Protein AF-A0A9P4YGA1-F1 (afdb_monomer_lite)

InterPro domains:
  IPR001810 F-box domain [PF00646] (11-44)
  IPR001810 F-box domain [PS50181] (8-53)
  IPR036047 F-box-like domain superfamily [SSF81383] (9-45)
  IPR036770 Ankyrin repeat-containing domain superfamily [G3DSA:1.25.40.20] (39-144)
  IPR036770 Ankyrin repeat-containing domain superfamily [SSF48403] (54-113)

Sequence (146 aa):
MPSHKSSLVELLSLPNELLLIIAESLPTTDISNLIKTCNRFALLLQKTIYAGAADFKVKNNLPALAWAADNGRNSMVQAILDGAKEPIKNSTLLLALYMACQHSNAEVAEMILIILPVAPEQSDNKAAKYFFVGMQSSNMTEKARN

Radius of gyration: 20.74 Å; chains: 1; bounding box: 47×30×76 Å

Foldseek 3Di:
DDPPPPPPCDPVVDDLVVVVVVLVVDDLVVLVVQLVPDVVSVVSCVLVCLQPQLCPQDPPRAGPLLVCLLVVVLVSNVSNLVSHPDQRDPVSLLSSLVSNVVVPNVSSNVSSVVSNPDQPPDDPPVVSVVVVVVVVVVVVVVVVVD

Organism: NCBI:txid101480

pLDDT: mean 74.37, std 16.25, range [38.84, 91.12]

Structure (mmCIF, N/CA/C/O backbone):
data_AF-A0A9P4YGA1-F1
#
_entry.id   AF-A0A9P4YGA1-F1
#
loop_
_atom_site.group_PDB
_atom_site.id
_atom_site.type_symbol
_atom_site.label_atom_id
_atom_site.label_alt_id
_atom_site.label_comp_id
_atom_site.label_asym_id
_atom_site.label_entity_id
_atom_site.label_seq_id
_atom_site.pdbx_PDB_ins_code
_atom_site.Cartn_x
_atom_site.Cartn_y
_atom_site.Cartn_z
_atom_site.occupancy
_atom_site.B_iso_or_equiv
_atom_site.auth_seq_id
_atom_site.auth_comp_id
_atom_site.auth_asym_id
_atom_site.auth_atom_id
_atom_site.pdbx_PDB_model_num
ATOM 1 N N . MET A 1 1 ? -26.729 -7.149 42.771 1.00 40.75 1 MET A N 1
ATOM 2 C CA . MET A 1 1 ? -25.355 -6.641 42.555 1.00 40.75 1 MET A CA 1
ATOM 3 C C . MET A 1 1 ? -25.381 -5.785 41.301 1.00 40.75 1 MET A C 1
ATOM 5 O O . MET A 1 1 ? -25.944 -6.255 40.318 1.00 40.75 1 MET A O 1
ATOM 9 N N . PRO A 1 2 ? -24.895 -4.536 41.323 1.00 41.75 2 PRO A N 1
ATOM 10 C CA . PRO A 1 2 ? -24.994 -3.661 40.167 1.00 41.75 2 PRO A CA 1
ATOM 11 C C . PRO A 1 2 ? -23.951 -4.114 39.142 1.00 41.75 2 PRO A C 1
ATOM 13 O O . PRO A 1 2 ? -22.758 -3.882 39.308 1.00 41.75 2 PRO A O 1
ATOM 16 N N . SER A 1 3 ? -24.384 -4.811 38.094 1.00 49.59 3 SER A N 1
ATOM 17 C CA . SER A 1 3 ? -23.555 -5.024 36.912 1.00 49.59 3 SER A CA 1
ATOM 18 C C . SER A 1 3 ? -23.424 -3.670 36.223 1.00 49.59 3 SER A C 1
ATOM 20 O O . SER A 1 3 ? -24.389 -3.185 35.627 1.00 49.59 3 SER A O 1
ATOM 22 N N . HIS A 1 4 ? -22.268 -3.025 36.378 1.00 49.94 4 HIS A N 1
ATOM 23 C CA . HIS A 1 4 ? -21.932 -1.798 35.669 1.00 49.94 4 HIS A CA 1
ATOM 24 C C . HIS A 1 4 ? -22.213 -1.998 34.175 1.00 49.94 4 HIS A C 1
ATOM 26 O O . HIS A 1 4 ? -21.504 -2.728 33.487 1.00 49.94 4 HIS A O 1
ATOM 32 N N . LYS A 1 5 ? -23.275 -1.356 33.677 1.00 53.50 5 LYS A N 1
ATOM 33 C CA . LYS A 1 5 ? -23.433 -1.058 32.256 1.00 53.50 5 LYS A CA 1
ATOM 34 C C . LYS A 1 5 ? -22.259 -0.157 31.895 1.00 53.50 5 LYS A C 1
ATOM 36 O O . LYS A 1 5 ? -22.333 1.053 32.087 1.00 53.50 5 LYS A O 1
ATOM 41 N N . SER A 1 6 ? -21.169 -0.739 31.415 1.00 50.97 6 SER A N 1
ATOM 42 C CA . SER A 1 6 ? -20.135 0.010 30.714 1.00 50.97 6 SER A CA 1
ATOM 43 C C . SER A 1 6 ? -20.738 0.461 29.388 1.00 50.97 6 SER A C 1
ATOM 45 O O . SER A 1 6 ? -20.550 -0.171 28.360 1.00 50.97 6 SER A O 1
ATOM 47 N N . SER A 1 7 ? -21.524 1.539 29.413 1.00 51.19 7 SER A N 1
ATOM 48 C CA . SER A 1 7 ? -22.015 2.233 28.220 1.00 51.19 7 SER A CA 1
ATOM 49 C C . SER A 1 7 ? -20.897 3.063 27.581 1.00 51.19 7 SER A C 1
ATOM 51 O O . SER A 1 7 ? -21.085 4.229 27.241 1.00 51.19 7 SER A O 1
ATOM 53 N N . LEU A 1 8 ? -19.706 2.477 27.474 1.00 48.03 8 LEU A N 1
ATOM 54 C CA . LEU A 1 8 ? -18.674 2.970 26.587 1.00 48.03 8 LEU A CA 1
ATOM 55 C C . LEU A 1 8 ? -19.023 2.379 25.231 1.00 48.03 8 LEU A C 1
ATOM 57 O O . LEU A 1 8 ? -19.130 1.162 25.105 1.00 48.03 8 LEU A O 1
ATOM 61 N N . VAL A 1 9 ? -19.271 3.233 24.243 1.00 58.09 9 VAL A N 1
ATOM 62 C CA . VAL A 1 9 ? -19.406 2.790 22.857 1.00 58.09 9 VAL A CA 1
ATOM 63 C C . VAL A 1 9 ? -18.135 2.016 22.530 1.00 58.09 9 VAL A C 1
ATOM 65 O O . VAL A 1 9 ? -17.060 2.603 22.410 1.00 58.09 9 VAL A O 1
ATOM 68 N N . GLU A 1 10 ? -18.228 0.689 22.466 1.00 80.31 10 GLU A N 1
ATOM 69 C CA . GLU A 1 10 ? -17.099 -0.122 22.041 1.00 80.31 10 GLU A CA 1
ATOM 70 C C . GLU A 1 10 ? -16.757 0.323 20.625 1.00 80.31 10 GLU A C 1
ATOM 72 O O . GLU A 1 10 ? -17.637 0.392 19.768 1.00 80.31 10 GLU A O 1
ATOM 77 N N . LEU A 1 11 ? -15.492 0.645 20.357 1.00 80.25 11 LEU A N 1
ATOM 78 C CA . LEU A 1 11 ? -15.067 1.142 19.046 1.00 80.25 11 LEU A CA 1
ATOM 79 C C . LEU A 1 11 ? -15.469 0.170 17.918 1.00 80.25 11 LEU A C 1
ATOM 81 O O . LEU A 1 11 ? -15.795 0.581 16.811 1.00 80.25 11 LEU A O 1
ATOM 85 N N . LEU A 1 12 ? -15.531 -1.129 18.228 1.00 80.88 12 LEU A N 1
ATOM 86 C CA . LEU A 1 12 ? -15.984 -2.186 17.323 1.00 80.88 12 LEU A CA 1
ATOM 87 C C . LEU A 1 12 ? -17.502 -2.193 17.075 1.00 80.88 12 LEU A C 1
ATOM 89 O O . LEU A 1 12 ? -17.951 -2.804 16.114 1.00 80.88 12 LEU A O 1
ATOM 93 N N . SER A 1 13 ? -18.311 -1.524 17.889 1.00 87.75 13 SER A N 1
ATOM 94 C CA . SER A 1 13 ? -19.751 -1.387 17.636 1.00 87.75 13 SER A CA 1
ATOM 95 C C . SER A 1 13 ? -20.071 -0.331 16.572 1.00 87.75 13 SER A C 1
ATOM 97 O O . SER A 1 13 ? -21.187 -0.299 16.055 1.00 87.75 13 SER A O 1
ATOM 99 N N . LEU A 1 14 ? -19.096 0.514 16.213 1.00 88.88 14 LEU A N 1
ATOM 100 C CA . LEU A 1 14 ? -19.288 1.561 15.219 1.00 88.88 14 LEU A CA 1
ATOM 101 C C . LEU A 1 14 ? -19.419 0.992 13.792 1.00 88.88 14 LEU A C 1
ATOM 103 O O . LEU A 1 14 ? -18.717 0.033 13.430 1.00 88.88 14 LEU A O 1
ATOM 107 N N . PRO A 1 15 ? -20.266 1.616 12.951 1.00 91.12 15 PRO A N 1
ATOM 108 C CA . PRO A 1 15 ? -20.285 1.402 11.509 1.00 91.12 15 PRO A CA 1
ATOM 109 C C . PRO A 1 15 ? -18.922 1.666 10.860 1.00 91.12 15 PRO A C 1
ATOM 111 O O . PRO A 1 15 ? -18.107 2.447 11.361 1.00 91.12 15 PRO A O 1
ATOM 114 N N . ASN A 1 16 ? -18.681 1.027 9.715 1.00 89.69 16 ASN A N 1
ATOM 115 C CA . ASN A 1 16 ? -17.413 1.158 8.998 1.00 89.69 16 ASN A CA 1
ATOM 116 C C . ASN A 1 16 ? -17.155 2.599 8.537 1.00 89.69 16 ASN A C 1
ATOM 118 O O . ASN A 1 16 ? -16.001 3.015 8.531 1.00 89.69 16 ASN A O 1
ATOM 122 N N . GLU A 1 17 ? -18.195 3.371 8.204 1.00 89.75 17 GLU A N 1
ATOM 123 C CA . GLU A 1 17 ? -18.035 4.765 7.778 1.00 89.75 17 GLU A CA 1
ATOM 124 C C . GLU A 1 17 ? -17.445 5.625 8.901 1.00 89.75 17 GLU A C 1
ATOM 126 O O . GLU A 1 17 ? -16.495 6.372 8.678 1.00 89.75 17 GLU A O 1
ATOM 131 N N . LEU A 1 18 ? -17.950 5.472 10.131 1.00 90.31 18 LEU A N 1
ATOM 132 C CA . LEU A 1 18 ? -17.454 6.233 11.281 1.00 90.31 18 LEU A CA 1
ATOM 133 C C . LEU A 1 18 ? -16.014 5.851 11.629 1.00 90.31 18 LEU A C 1
ATOM 135 O O . LEU A 1 18 ? -15.204 6.716 11.950 1.00 90.31 18 LEU A O 1
ATOM 139 N N . LEU A 1 19 ? -15.672 4.567 11.512 1.00 89.25 19 LEU A N 1
ATOM 140 C CA . LEU A 1 19 ? -14.304 4.090 11.713 1.00 89.25 19 LEU A CA 1
ATOM 141 C C . LEU A 1 19 ? -13.326 4.655 10.677 1.00 89.25 19 LEU A C 1
ATOM 143 O O . LEU A 1 19 ? -12.198 4.994 11.031 1.00 89.25 19 LEU A O 1
ATOM 147 N N . LEU A 1 20 ? -13.752 4.776 9.418 1.00 87.75 20 LEU A N 1
ATOM 148 C CA . LEU A 1 20 ? -12.945 5.379 8.358 1.00 87.75 20 LEU A CA 1
ATOM 149 C C . LEU A 1 20 ? -12.735 6.880 8.594 1.00 87.75 20 LEU A C 1
ATOM 151 O O . LEU A 1 20 ? -11.606 7.341 8.475 1.00 87.75 20 LEU A O 1
ATOM 155 N N . ILE A 1 21 ? -13.772 7.615 9.008 1.00 87.88 21 ILE A N 1
ATOM 156 C CA . ILE A 1 21 ? -13.665 9.046 9.351 1.00 87.88 21 ILE A CA 1
ATOM 157 C C . ILE A 1 21 ? -12.694 9.258 10.518 1.00 87.88 21 ILE A C 1
ATOM 159 O O . ILE A 1 21 ? -11.835 10.137 10.467 1.00 87.88 21 ILE A O 1
ATOM 163 N N . ILE A 1 22 ? -12.785 8.422 11.559 1.00 88.25 22 ILE A N 1
ATOM 164 C CA . ILE A 1 22 ? -11.837 8.461 12.679 1.00 88.25 22 ILE A CA 1
ATOM 165 C C . ILE A 1 22 ? -10.416 8.213 12.163 1.00 88.25 22 ILE A C 1
ATOM 167 O O . ILE A 1 22 ? -9.501 8.955 12.512 1.00 88.25 22 ILE A O 1
ATOM 171 N N . ALA A 1 23 ? -10.224 7.219 11.296 1.00 86.56 23 ALA A N 1
ATOM 172 C CA . ALA A 1 23 ? -8.913 6.924 10.734 1.00 86.56 23 ALA A CA 1
ATOM 173 C C . ALA A 1 23 ? -8.352 8.063 9.868 1.00 86.56 23 ALA A C 1
ATOM 175 O O . ALA A 1 23 ? -7.153 8.301 9.923 1.00 86.56 23 ALA A O 1
ATOM 176 N N . GLU A 1 24 ? -9.182 8.798 9.122 1.00 84.44 24 GLU A N 1
ATOM 177 C CA . GLU A 1 24 ? -8.739 9.975 8.356 1.00 84.44 24 GLU A CA 1
ATOM 178 C C . GLU A 1 24 ? -8.244 11.123 9.247 1.00 84.44 24 GLU A C 1
ATOM 180 O O . GLU A 1 24 ? -7.406 11.914 8.819 1.00 84.44 24 GLU A O 1
ATOM 185 N N . SER A 1 25 ? -8.720 11.197 10.493 1.00 86.81 25 SER A N 1
ATOM 186 C CA . SER A 1 25 ? -8.284 12.204 11.470 1.00 86.81 25 SER A CA 1
ATOM 187 C C . SER A 1 25 ? -7.017 11.827 12.251 1.00 86.81 25 SER A C 1
ATOM 189 O O . SER A 1 25 ? -6.484 12.652 12.994 1.00 86.81 25 SER A O 1
ATOM 191 N N . LEU A 1 26 ? -6.527 10.593 12.102 1.00 85.75 26 LEU A N 1
ATOM 192 C CA . LEU A 1 26 ? -5.387 10.066 12.850 1.00 85.75 26 LEU A CA 1
ATOM 193 C C . LEU A 1 26 ? -4.087 10.113 12.033 1.00 85.75 26 LEU A C 1
ATOM 195 O O . LEU A 1 26 ? -4.102 9.932 10.814 1.00 85.75 26 LEU A O 1
ATOM 199 N N . PRO A 1 27 ? -2.922 10.283 12.685 1.00 83.56 27 PRO A N 1
ATOM 200 C CA . PRO A 1 27 ? -1.640 10.146 12.009 1.00 83.56 27 PRO A CA 1
ATOM 201 C C . PRO A 1 27 ? -1.407 8.689 11.583 1.00 83.56 27 PRO A C 1
ATOM 203 O O . PRO A 1 27 ? -1.835 7.741 12.246 1.00 83.56 27 PRO A O 1
ATOM 206 N N . THR A 1 28 ? -0.654 8.484 10.500 1.00 77.75 28 THR A N 1
ATOM 207 C CA . THR A 1 28 ? -0.398 7.149 9.922 1.00 77.75 28 THR A CA 1
ATOM 208 C C . THR A 1 28 ? 0.228 6.157 10.909 1.00 77.75 28 THR A C 1
ATOM 210 O O . THR A 1 28 ? -0.032 4.954 10.822 1.00 77.75 28 THR A O 1
ATOM 213 N N . THR A 1 29 ? 1.005 6.642 11.883 1.00 81.81 29 THR A N 1
ATOM 214 C CA . THR A 1 29 ? 1.559 5.835 12.983 1.00 81.81 29 THR A CA 1
ATOM 215 C C . THR A 1 29 ? 0.462 5.206 13.841 1.00 81.81 29 THR A C 1
ATOM 217 O O . THR A 1 29 ? 0.530 4.015 14.150 1.00 81.81 29 THR A O 1
ATOM 220 N N . ASP A 1 30 ? -0.575 5.969 14.182 1.00 87.75 30 ASP A N 1
ATOM 221 C CA . ASP A 1 30 ? -1.668 5.499 15.034 1.00 87.75 30 ASP A CA 1
ATOM 222 C C . ASP A 1 30 ? -2.591 4.555 14.272 1.00 87.75 30 ASP A C 1
ATOM 224 O O . ASP A 1 30 ? -2.990 3.525 14.811 1.00 87.75 30 ASP A O 1
ATOM 228 N N . ILE A 1 31 ? -2.836 4.823 12.985 1.00 85.75 31 ILE A N 1
ATOM 229 C CA . ILE A 1 31 ? -3.558 3.891 12.106 1.00 85.75 31 ILE A CA 1
ATOM 230 C C . ILE A 1 31 ? -2.802 2.555 12.017 1.00 85.75 31 ILE A C 1
ATOM 232 O O . ILE A 1 31 ? -3.405 1.488 12.134 1.00 85.75 31 ILE A O 1
ATOM 236 N N . SER A 1 32 ? -1.471 2.588 11.883 1.00 85.06 32 SER A N 1
ATOM 237 C CA . SER A 1 32 ? -0.631 1.381 11.876 1.00 85.06 32 SER A CA 1
ATOM 238 C C . SER A 1 32 ? -0.730 0.599 13.189 1.00 85.06 32 SER A C 1
ATOM 240 O O . SER A 1 32 ? -0.772 -0.633 13.181 1.00 85.06 32 SER A O 1
ATOM 242 N N . ASN A 1 33 ? -0.804 1.297 14.324 1.00 88.25 33 ASN A N 1
ATOM 243 C CA . ASN A 1 33 ? -1.012 0.666 15.624 1.00 88.25 33 ASN A CA 1
ATOM 244 C C . ASN A 1 33 ? -2.423 0.074 15.743 1.00 88.25 33 ASN A C 1
ATOM 246 O O . ASN A 1 33 ? -2.548 -1.076 16.155 1.00 88.25 33 ASN A O 1
ATOM 250 N N . LEU A 1 34 ? -3.465 0.787 15.303 1.00 87.81 34 LEU A N 1
ATOM 251 C CA . LEU A 1 34 ? -4.845 0.290 15.282 1.00 87.81 34 LEU A CA 1
ATOM 252 C C . LEU A 1 34 ? -4.991 -0.976 14.435 1.00 87.81 34 LEU A C 1
ATOM 254 O O . LEU A 1 34 ? -5.607 -1.939 14.888 1.00 87.81 34 LEU A O 1
ATOM 258 N N . ILE A 1 35 ? -4.367 -1.027 13.257 1.00 88.31 35 ILE A N 1
ATOM 259 C CA . ILE A 1 35 ? -4.358 -2.215 12.386 1.00 88.31 35 ILE A CA 1
ATOM 260 C C . ILE A 1 35 ? -3.806 -3.448 13.109 1.00 88.31 35 ILE A C 1
ATOM 262 O O . ILE A 1 35 ? -4.308 -4.551 12.911 1.00 88.31 35 ILE A O 1
ATOM 266 N N . LYS A 1 36 ? -2.804 -3.277 13.977 1.00 86.38 36 LYS A N 1
ATOM 267 C CA . LYS A 1 36 ? -2.207 -4.388 14.736 1.00 86.38 36 LYS A CA 1
ATOM 268 C C . LYS A 1 36 ? -3.108 -4.907 15.859 1.00 86.38 36 LYS A C 1
ATOM 270 O O . LYS A 1 36 ? -2.863 -6.004 16.348 1.00 86.38 36 LYS A O 1
ATOM 275 N N . THR A 1 37 ? -4.120 -4.146 16.284 1.00 89.31 37 THR A N 1
ATOM 276 C CA . THR A 1 37 ? -4.977 -4.534 17.419 1.00 89.31 37 THR A CA 1
ATOM 277 C C . THR A 1 37 ? -6.041 -5.558 17.041 1.00 89.31 37 THR A C 1
ATOM 279 O O . THR A 1 37 ? -6.340 -6.439 17.843 1.00 89.31 37 THR A O 1
ATOM 282 N N . CYS A 1 38 ? -6.632 -5.466 15.843 1.00 85.50 38 CYS A N 1
ATOM 283 C CA . CYS A 1 38 ? -7.685 -6.390 15.432 1.00 85.50 38 CYS A CA 1
ATOM 284 C C . CYS A 1 38 ? -7.746 -6.591 13.912 1.00 85.50 38 CYS A C 1
ATOM 286 O O . CYS A 1 38 ? -7.465 -5.688 13.122 1.00 85.50 38 CYS A O 1
ATOM 288 N N . ASN A 1 39 ? -8.195 -7.781 13.500 1.00 85.69 39 ASN A N 1
ATOM 289 C CA . ASN A 1 39 ? -8.268 -8.150 12.085 1.00 85.69 39 ASN A CA 1
ATOM 290 C C . ASN A 1 39 ? -9.272 -7.285 11.295 1.00 85.69 39 ASN A C 1
ATOM 292 O O . ASN A 1 39 ? -9.055 -6.974 10.128 1.00 85.69 39 ASN A O 1
ATOM 296 N N . ARG A 1 40 ? -10.361 -6.833 11.933 1.00 87.44 40 ARG A N 1
ATOM 297 C CA . ARG A 1 40 ? -11.339 -5.951 11.276 1.00 87.44 40 ARG A CA 1
ATOM 298 C C . ARG A 1 40 ? -10.721 -4.599 10.913 1.00 87.44 40 ARG A C 1
ATOM 300 O O . ARG A 1 40 ? -10.934 -4.120 9.803 1.00 87.44 40 ARG A O 1
ATOM 307 N N . PHE A 1 41 ? -9.943 -4.003 11.817 1.00 88.38 41 PHE A N 1
ATOM 308 C CA . PHE A 1 41 ? -9.217 -2.767 11.529 1.00 88.38 41 PHE A CA 1
ATOM 309 C C . PHE A 1 41 ? -8.118 -2.992 10.503 1.00 88.38 41 PHE A C 1
ATOM 311 O O . PHE A 1 41 ? -7.952 -2.140 9.637 1.00 88.38 41 PHE A O 1
ATOM 318 N N . ALA A 1 42 ? -7.432 -4.138 10.535 1.00 85.75 42 ALA A N 1
ATOM 319 C CA . ALA A 1 42 ? -6.481 -4.490 9.490 1.00 85.75 42 ALA A CA 1
ATOM 320 C C . ALA A 1 42 ? -7.135 -4.452 8.105 1.00 85.75 42 ALA A C 1
ATOM 322 O O . ALA A 1 42 ? -6.676 -3.720 7.241 1.00 85.75 42 ALA A O 1
ATOM 323 N N . LEU A 1 43 ? -8.266 -5.130 7.915 1.00 85.38 43 LEU A N 1
ATOM 324 C CA . LEU A 1 43 ? -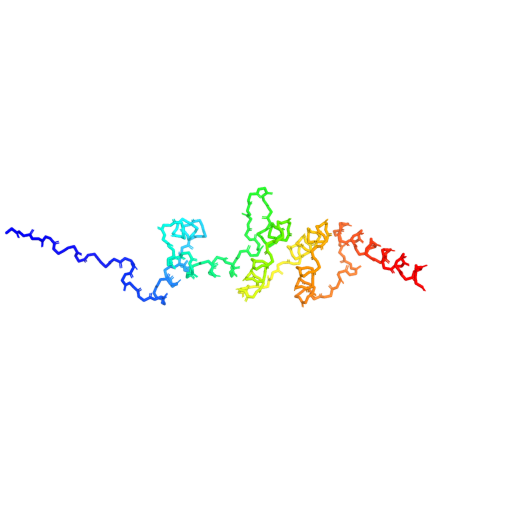8.946 -5.163 6.617 1.00 85.38 43 LEU A CA 1
ATOM 325 C C . LEU A 1 43 ? -9.518 -3.800 6.193 1.00 85.38 43 LEU A C 1
ATOM 327 O O . LEU A 1 43 ? -9.461 -3.448 5.014 1.00 85.38 43 LEU A O 1
ATOM 331 N N . LEU A 1 44 ? -10.072 -3.030 7.136 1.00 87.19 44 LEU A N 1
ATOM 332 C CA . LEU A 1 44 ? -10.736 -1.758 6.838 1.00 87.19 44 LEU A CA 1
ATOM 333 C C . LEU A 1 44 ? -9.740 -0.612 6.597 1.00 87.19 44 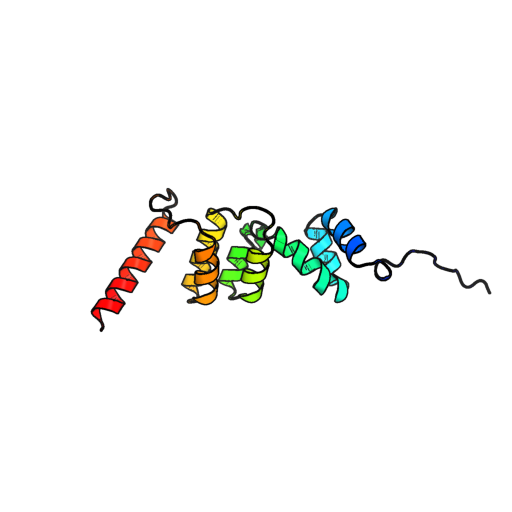LEU A C 1
ATOM 335 O O . LEU A 1 44 ? -9.887 0.147 5.642 1.00 87.19 44 LEU A O 1
ATOM 339 N N . LEU A 1 45 ? -8.724 -0.490 7.455 1.00 86.31 45 LEU A N 1
ATOM 340 C CA . LEU A 1 45 ? -7.802 0.651 7.487 1.00 86.31 45 LEU A CA 1
ATOM 341 C C . LEU A 1 45 ? -6.540 0.424 6.646 1.00 86.31 45 LEU A C 1
ATOM 343 O O . LEU A 1 45 ? -5.815 1.364 6.336 1.00 86.31 45 LEU A O 1
ATOM 347 N N . GLN A 1 46 ? -6.256 -0.805 6.217 1.00 82.00 46 GLN A N 1
ATOM 348 C CA . GLN A 1 46 ? -5.121 -1.057 5.327 1.00 82.00 46 GLN A CA 1
ATOM 349 C C . GLN A 1 46 ? -5.258 -0.300 3.999 1.00 82.00 46 GLN A C 1
ATOM 351 O O . GLN A 1 46 ? -4.276 0.247 3.501 1.00 82.00 46 GLN A O 1
ATOM 356 N N . LYS A 1 47 ? -6.487 -0.165 3.484 1.00 76.44 47 LYS A N 1
ATOM 357 C CA . LYS A 1 47 ? -6.776 0.662 2.305 1.00 76.44 47 LYS A CA 1
ATOM 358 C C . LYS A 1 47 ? -6.503 2.148 2.548 1.00 76.44 47 LYS A C 1
ATOM 360 O O . LYS A 1 47 ? -5.953 2.805 1.672 1.00 76.44 47 LYS A O 1
ATOM 365 N N . THR A 1 48 ? -6.849 2.674 3.727 1.00 77.81 48 THR A N 1
ATOM 366 C CA . THR A 1 48 ? -6.628 4.096 4.042 1.00 77.81 48 THR A CA 1
ATOM 367 C C . THR A 1 48 ? -5.147 4.419 4.179 1.00 77.81 48 THR A C 1
ATOM 369 O O . THR A 1 48 ? -4.718 5.474 3.719 1.00 77.81 48 THR A O 1
ATOM 372 N N . ILE A 1 49 ? -4.344 3.496 4.722 1.00 78.44 49 ILE A N 1
ATOM 373 C CA . ILE A 1 49 ? -2.886 3.645 4.723 1.00 78.44 49 ILE A CA 1
ATOM 374 C C . ILE A 1 49 ? -2.358 3.654 3.292 1.00 78.44 49 ILE A C 1
ATOM 376 O O . ILE A 1 49 ? -1.633 4.575 2.932 1.00 78.44 49 ILE A O 1
ATOM 380 N N . TYR A 1 50 ? -2.721 2.668 2.465 1.00 76.81 50 TYR A N 1
ATOM 381 C CA . TYR A 1 50 ? -2.196 2.570 1.100 1.00 76.81 50 TYR A CA 1
ATOM 382 C C . TYR A 1 50 ? -2.528 3.781 0.235 1.00 76.81 50 TYR A C 1
ATOM 384 O O . TYR A 1 50 ? -1.662 4.236 -0.510 1.00 76.81 50 TYR A O 1
ATOM 392 N N . ALA A 1 51 ? -3.699 4.377 0.446 1.00 69.56 51 ALA A N 1
ATOM 393 C CA . ALA A 1 51 ? -4.148 5.561 -0.268 1.00 69.56 51 ALA A CA 1
ATOM 394 C C . ALA A 1 51 ? -3.255 6.808 -0.109 1.00 69.56 51 ALA A C 1
ATOM 396 O O . ALA A 1 51 ? -3.229 7.669 -0.987 1.00 69.56 51 ALA A O 1
ATOM 397 N N . GLY A 1 52 ? -2.513 6.905 0.998 1.00 70.56 52 GLY A N 1
ATOM 398 C CA . GLY A 1 52 ? -1.533 7.969 1.250 1.00 70.56 52 GLY A CA 1
ATOM 399 C C . GLY A 1 52 ? -0.093 7.466 1.374 1.00 70.56 52 GLY A C 1
ATOM 400 O O . GLY A 1 52 ? 0.805 8.246 1.689 1.00 70.56 52 GLY A O 1
ATOM 401 N N . ALA A 1 53 ? 0.152 6.166 1.177 1.00 72.75 53 ALA A N 1
ATOM 402 C CA . ALA A 1 53 ? 1.436 5.558 1.515 1.00 72.75 53 ALA A CA 1
ATOM 403 C C . ALA A 1 53 ? 2.481 5.631 0.405 1.00 72.75 53 ALA A C 1
ATOM 405 O O . ALA A 1 53 ? 3.637 5.337 0.694 1.00 72.75 53 ALA A O 1
ATOM 406 N N . ALA A 1 54 ? 2.134 6.001 -0.833 1.00 75.81 54 ALA A N 1
ATOM 407 C CA . ALA A 1 54 ? 3.079 5.924 -1.951 1.00 75.81 54 ALA A CA 1
ATOM 408 C C . ALA A 1 54 ? 4.423 6.606 -1.630 1.00 75.81 54 ALA A C 1
ATOM 410 O O . ALA A 1 54 ? 5.478 5.976 -1.733 1.00 75.81 54 ALA A O 1
ATOM 411 N N . ASP A 1 55 ? 4.356 7.838 -1.119 1.00 75.12 55 ASP A N 1
ATOM 412 C CA . ASP A 1 55 ? 5.505 8.634 -0.671 1.00 75.12 55 ASP A CA 1
ATOM 413 C C . ASP A 1 55 ? 5.853 8.450 0.817 1.00 75.12 55 ASP A C 1
ATOM 415 O O . ASP A 1 55 ? 6.853 8.998 1.293 1.00 75.12 55 ASP A O 1
ATOM 419 N N . PHE A 1 56 ? 5.041 7.703 1.573 1.00 81.94 56 PHE A N 1
ATOM 420 C CA . PHE A 1 56 ? 5.292 7.460 2.989 1.00 81.94 56 PHE A CA 1
ATOM 421 C C . PHE A 1 56 ? 6.603 6.705 3.148 1.00 81.94 56 PHE A C 1
ATOM 423 O O . PHE A 1 56 ? 6.825 5.657 2.540 1.00 81.94 56 PHE A O 1
ATOM 430 N N . LYS A 1 57 ? 7.484 7.240 3.985 1.00 81.25 57 LYS A N 1
ATOM 431 C CA . LYS A 1 57 ? 8.813 6.678 4.151 1.00 81.25 57 LYS A CA 1
ATOM 432 C C . LYS A 1 57 ? 8.786 5.564 5.180 1.00 81.25 57 LYS A C 1
ATOM 434 O O . LYS A 1 57 ? 8.474 5.785 6.348 1.00 81.25 57 LYS A O 1
ATOM 439 N N . VAL A 1 58 ? 9.142 4.367 4.736 1.00 78.88 58 VAL A N 1
ATOM 440 C CA . VAL A 1 58 ? 9.337 3.208 5.602 1.00 78.88 58 VAL A CA 1
ATOM 441 C C . VAL A 1 58 ? 10.778 3.179 6.130 1.00 78.88 58 VAL A C 1
ATOM 443 O O . VAL A 1 58 ? 11.522 4.163 6.031 1.00 78.88 58 VAL A O 1
ATOM 446 N N . LYS A 1 59 ? 11.191 2.053 6.727 1.00 75.56 59 LYS A N 1
ATOM 447 C CA . LYS A 1 59 ? 12.572 1.859 7.194 1.00 75.56 59 LYS A CA 1
ATOM 448 C C . LYS A 1 59 ? 13.571 2.220 6.086 1.00 75.56 59 LYS A C 1
ATOM 450 O O . LYS A 1 59 ? 13.337 1.944 4.914 1.00 75.56 59 LYS A O 1
ATOM 455 N N . ASN A 1 60 ? 14.680 2.842 6.483 1.00 78.06 60 ASN A N 1
ATOM 456 C CA . ASN A 1 60 ? 15.736 3.344 5.596 1.00 78.06 60 ASN A CA 1
ATOM 457 C C . ASN A 1 60 ? 15.321 4.523 4.699 1.00 78.06 60 ASN A C 1
ATOM 459 O O . ASN A 1 60 ? 15.976 4.782 3.695 1.00 78.06 60 ASN A O 1
ATOM 463 N N . ASN A 1 61 ? 14.270 5.268 5.073 1.00 80.56 61 ASN A N 1
ATOM 464 C CA . ASN A 1 61 ? 13.830 6.477 4.363 1.00 80.56 61 ASN A CA 1
ATOM 465 C C . ASN A 1 61 ? 13.348 6.195 2.922 1.00 80.56 61 ASN A C 1
ATOM 467 O O . ASN A 1 61 ? 13.288 7.114 2.103 1.00 80.56 61 ASN A O 1
ATOM 471 N N . LEU A 1 62 ? 13.012 4.935 2.622 1.00 84.19 62 LEU A N 1
ATOM 472 C CA . LEU A 1 62 ? 12.541 4.487 1.315 1.00 84.19 62 LEU A CA 1
ATOM 473 C C . LEU A 1 62 ? 11.025 4.732 1.198 1.00 84.19 62 LEU A C 1
ATOM 475 O O . LEU A 1 62 ? 10.307 4.413 2.147 1.00 84.19 62 LEU A O 1
ATOM 479 N N . PRO A 1 63 ? 10.509 5.278 0.083 1.00 88.88 63 PRO A N 1
ATOM 480 C CA . PRO A 1 63 ? 9.068 5.355 -0.151 1.00 88.88 63 PRO A CA 1
ATOM 481 C C . PRO A 1 63 ? 8.416 3.968 -0.104 1.00 88.88 63 PRO A C 1
ATOM 483 O O . PRO A 1 63 ? 9.002 2.994 -0.585 1.00 88.88 63 PRO A O 1
ATOM 486 N N . ALA A 1 64 ? 7.205 3.859 0.445 1.00 88.81 64 ALA A N 1
ATOM 487 C CA . ALA A 1 64 ? 6.551 2.567 0.636 1.00 88.81 64 ALA A CA 1
ATOM 488 C C . ALA A 1 64 ? 6.297 1.849 -0.694 1.00 88.81 64 ALA A C 1
ATOM 490 O O . ALA A 1 64 ? 6.434 0.629 -0.746 1.00 88.81 64 ALA A O 1
ATOM 491 N N . LEU A 1 65 ? 6.002 2.592 -1.770 1.00 90.38 65 LEU A N 1
ATOM 492 C CA . LEU A 1 65 ? 5.863 2.023 -3.113 1.00 90.38 65 LEU A CA 1
ATOM 493 C C . LEU A 1 65 ? 7.172 1.379 -3.597 1.00 90.38 65 LEU A C 1
ATOM 495 O O . LEU A 1 65 ? 7.163 0.263 -4.110 1.00 90.38 65 LEU A O 1
ATOM 499 N N . ALA A 1 66 ? 8.308 2.048 -3.383 1.00 88.81 66 ALA A N 1
ATOM 500 C CA . ALA A 1 66 ? 9.613 1.518 -3.767 1.00 88.81 66 ALA A CA 1
ATOM 501 C C . ALA A 1 66 ? 10.005 0.295 -2.933 1.00 88.81 66 ALA A C 1
ATOM 503 O O . ALA A 1 66 ? 10.496 -0.686 -3.479 1.00 88.81 66 ALA A O 1
ATOM 504 N N . TRP A 1 67 ? 9.721 0.315 -1.629 1.00 90.19 67 TRP A N 1
ATOM 505 C CA . TRP A 1 67 ? 9.915 -0.850 -0.767 1.00 90.19 67 TRP A CA 1
ATOM 506 C C . TRP A 1 67 ? 9.029 -2.036 -1.180 1.00 90.19 67 TRP A C 1
ATOM 508 O O . TRP A 1 67 ? 9.470 -3.183 -1.147 1.00 90.19 67 TRP A O 1
ATOM 518 N N . ALA A 1 68 ? 7.785 -1.771 -1.592 1.00 90.44 68 ALA A N 1
ATOM 519 C CA . ALA A 1 68 ? 6.863 -2.789 -2.087 1.00 90.44 68 ALA A CA 1
ATOM 520 C C . ALA A 1 68 ? 7.404 -3.480 -3.342 1.00 90.44 68 ALA A C 1
ATOM 522 O O . ALA A 1 68 ? 7.406 -4.709 -3.413 1.00 90.44 68 ALA A O 1
ATOM 523 N N . ALA A 1 69 ? 7.883 -2.681 -4.297 1.00 89.25 69 ALA A N 1
ATOM 524 C CA . ALA A 1 69 ? 8.480 -3.161 -5.533 1.00 89.25 69 ALA A CA 1
ATOM 525 C C . ALA A 1 69 ? 9.749 -3.988 -5.271 1.00 89.25 69 ALA A C 1
ATOM 527 O O . ALA A 1 69 ? 9.883 -5.085 -5.807 1.00 89.25 69 ALA A O 1
ATOM 528 N N . ASP A 1 70 ? 10.619 -3.502 -4.384 1.00 88.38 70 ASP A N 1
ATOM 529 C CA . ASP A 1 70 ? 11.853 -4.173 -3.951 1.00 88.38 70 ASP A CA 1
ATOM 530 C C . ASP A 1 70 ? 11.594 -5.552 -3.325 1.00 88.38 70 ASP A C 1
ATOM 532 O O . ASP A 1 70 ? 12.336 -6.499 -3.540 1.00 88.38 70 ASP A O 1
ATOM 536 N N . ASN A 1 71 ? 10.488 -5.695 -2.589 1.00 88.25 71 ASN A N 1
ATOM 537 C CA . ASN A 1 71 ? 10.138 -6.938 -1.896 1.00 88.25 71 ASN A CA 1
ATOM 538 C C . ASN A 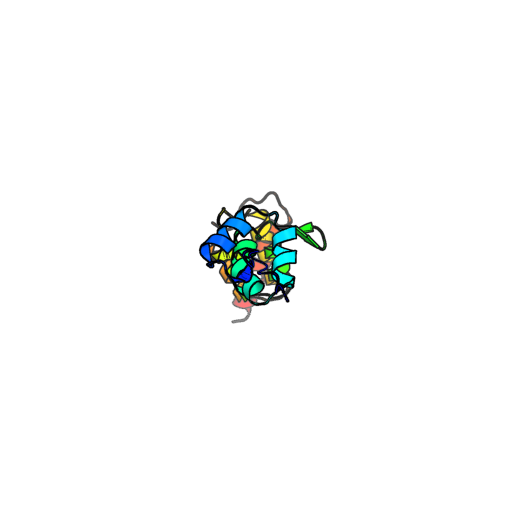1 71 ? 9.180 -7.840 -2.697 1.00 88.25 71 ASN A C 1
ATOM 540 O O . ASN A 1 71 ? 8.645 -8.796 -2.135 1.00 88.25 71 ASN A O 1
ATOM 544 N N . GLY A 1 72 ? 8.898 -7.529 -3.969 1.00 84.38 72 GLY A N 1
ATOM 545 C CA . GLY A 1 72 ? 7.981 -8.319 -4.802 1.00 84.38 72 GLY A CA 1
ATOM 546 C C . GLY A 1 72 ? 6.539 -8.355 -4.280 1.00 84.38 72 GLY A C 1
ATOM 547 O O . GLY A 1 72 ? 5.827 -9.347 -4.418 1.00 84.38 72 GLY A O 1
ATOM 548 N N . ARG A 1 73 ? 6.101 -7.291 -3.602 1.00 90.12 73 ARG A N 1
ATOM 549 C CA . ARG A 1 73 ? 4.790 -7.210 -2.943 1.00 90.12 73 ARG A CA 1
ATOM 550 C C . ARG A 1 73 ? 3.733 -6.702 -3.927 1.00 90.12 73 ARG A C 1
ATOM 552 O O . ARG A 1 73 ? 3.171 -5.630 -3.714 1.00 90.12 73 ARG A O 1
ATOM 559 N N . ASN A 1 74 ? 3.451 -7.471 -4.978 1.00 89.88 74 ASN A N 1
ATOM 560 C CA . ASN A 1 74 ? 2.640 -7.052 -6.136 1.00 89.88 74 ASN A CA 1
ATOM 561 C C . ASN A 1 74 ? 1.248 -6.544 -5.731 1.00 89.88 74 ASN A C 1
ATOM 563 O O . ASN A 1 74 ? 0.874 -5.427 -6.073 1.00 89.88 74 ASN A O 1
ATOM 567 N N . SER A 1 75 ? 0.528 -7.283 -4.880 1.00 88.94 75 SER A N 1
ATOM 568 C CA . SER A 1 75 ? -0.786 -6.848 -4.375 1.00 88.94 75 SER A CA 1
ATOM 569 C C . SER A 1 75 ? -0.723 -5.542 -3.576 1.00 88.94 75 SER A C 1
ATOM 571 O O . SER A 1 75 ? -1.689 -4.787 -3.534 1.00 88.94 75 SER A O 1
ATOM 573 N N . MET A 1 76 ? 0.412 -5.271 -2.925 1.00 87.88 76 MET A N 1
ATOM 574 C CA . MET A 1 76 ? 0.617 -4.041 -2.166 1.00 87.88 76 MET A CA 1
ATOM 575 C C . MET A 1 76 ? 0.953 -2.867 -3.084 1.00 87.88 76 MET A C 1
ATOM 577 O O . MET A 1 76 ? 0.459 -1.772 -2.846 1.00 87.88 76 MET A O 1
ATOM 581 N N . VAL A 1 77 ? 1.752 -3.095 -4.133 1.00 90.44 77 VAL A N 1
ATOM 582 C CA . VAL A 1 77 ? 1.979 -2.114 -5.204 1.00 90.44 77 VAL A CA 1
ATOM 583 C C . VAL A 1 77 ? 0.636 -1.716 -5.805 1.00 90.44 77 VAL A C 1
ATOM 585 O O . VAL A 1 77 ? 0.293 -0.541 -5.758 1.00 90.44 77 VAL A O 1
ATOM 588 N N . GLN A 1 78 ? -0.154 -2.689 -6.263 1.00 89.38 78 GLN A N 1
ATOM 589 C CA . GLN A 1 78 ? -1.466 -2.444 -6.859 1.00 89.38 78 GLN A CA 1
ATOM 590 C C . GLN A 1 78 ? -2.373 -1.637 -5.918 1.00 89.38 78 GLN A C 1
ATOM 592 O O . GLN A 1 78 ? -2.908 -0.608 -6.309 1.00 89.38 78 GLN A O 1
ATOM 597 N N . ALA A 1 79 ? -2.472 -2.029 -4.642 1.00 87.00 79 ALA A N 1
ATOM 598 C CA . ALA A 1 79 ? -3.306 -1.320 -3.673 1.00 87.00 79 ALA A CA 1
ATOM 599 C C . ALA A 1 79 ? -2.844 0.124 -3.387 1.00 87.00 79 ALA A C 1
ATOM 601 O O . ALA A 1 79 ? -3.678 0.984 -3.106 1.00 87.00 79 ALA A O 1
ATOM 602 N N . ILE A 1 80 ? -1.535 0.396 -3.432 1.00 89.19 80 ILE A N 1
ATOM 603 C CA . ILE A 1 80 ? -0.987 1.754 -3.285 1.00 89.19 80 ILE A CA 1
ATOM 604 C C . ILE A 1 80 ? -1.297 2.593 -4.528 1.00 89.19 80 ILE A C 1
ATOM 606 O O . ILE A 1 80 ? -1.671 3.755 -4.391 1.00 89.19 80 ILE A O 1
ATOM 610 N N . LEU A 1 81 ? -1.146 2.014 -5.720 1.00 88.25 81 LEU A N 1
ATOM 611 C CA . LEU A 1 81 ? -1.406 2.688 -6.989 1.00 88.25 81 LEU A CA 1
ATOM 612 C C . LEU A 1 81 ? -2.899 3.010 -7.166 1.00 88.25 81 LEU A C 1
ATOM 614 O O . LEU A 1 81 ? -3.239 4.156 -7.440 1.00 88.25 81 LEU A O 1
ATOM 618 N N . ASP A 1 82 ? -3.783 2.039 -6.922 1.00 85.88 82 ASP A N 1
ATOM 619 C CA . ASP A 1 82 ? -5.241 2.211 -7.024 1.00 85.88 82 ASP A CA 1
ATOM 620 C C . ASP A 1 82 ? -5.808 3.133 -5.942 1.00 85.88 82 ASP A C 1
ATOM 622 O O . ASP A 1 82 ? -6.824 3.798 -6.137 1.00 85.88 82 ASP A O 1
ATOM 626 N N . GLY A 1 83 ? -5.186 3.130 -4.762 1.00 80.81 83 GLY A N 1
ATOM 627 C CA . GLY A 1 83 ? -5.642 3.909 -3.619 1.00 80.81 83 GLY A CA 1
ATOM 628 C C . GLY A 1 83 ? -5.183 5.364 -3.636 1.00 80.81 83 GLY A C 1
ATOM 629 O O . GLY A 1 83 ? -5.695 6.143 -2.833 1.00 80.81 83 GLY A O 1
ATOM 630 N N . ALA A 1 84 ? -4.210 5.728 -4.475 1.00 81.81 84 ALA A N 1
ATOM 631 C CA . ALA A 1 84 ? -3.555 7.030 -4.429 1.00 81.81 84 ALA A CA 1
ATOM 632 C C . ALA A 1 84 ? -4.569 8.181 -4.580 1.00 81.81 84 ALA A C 1
ATOM 634 O O . ALA A 1 84 ? -5.123 8.406 -5.653 1.00 81.81 84 ALA A O 1
ATOM 635 N N . LYS A 1 85 ? -4.806 8.923 -3.487 1.00 76.56 85 LYS A N 1
ATOM 636 C CA . LYS A 1 85 ? -5.699 10.101 -3.490 1.00 76.56 85 LYS A CA 1
ATOM 637 C C . LYS A 1 85 ? -5.068 11.312 -4.183 1.00 76.56 85 LYS A C 1
ATOM 639 O O . LYS A 1 85 ? -5.781 12.162 -4.701 1.00 76.56 85 LYS A O 1
ATOM 644 N N . GLU A 1 86 ? -3.740 11.373 -4.179 1.00 80.06 86 GLU A N 1
ATOM 645 C CA . GLU A 1 86 ? -2.933 12.444 -4.758 1.00 80.06 86 GLU A CA 1
ATOM 646 C C . GLU A 1 86 ? -1.967 11.867 -5.803 1.00 80.06 86 GLU A C 1
ATOM 648 O O . GLU A 1 86 ? -1.566 10.702 -5.685 1.00 80.06 86 GLU A O 1
ATOM 653 N N . PRO A 1 87 ? -1.532 12.662 -6.797 1.00 82.38 87 PRO A N 1
ATOM 654 C CA . PRO A 1 87 ? -0.533 12.227 -7.764 1.00 82.38 87 PRO A CA 1
ATOM 655 C C . PRO A 1 87 ? 0.763 11.777 -7.078 1.00 82.38 87 PRO A C 1
ATOM 657 O O . PRO A 1 87 ? 1.383 12.526 -6.319 1.00 82.38 87 PRO A O 1
ATOM 660 N N . ILE A 1 88 ? 1.204 10.553 -7.372 1.00 84.00 88 ILE A N 1
ATOM 661 C CA . ILE A 1 88 ? 2.462 10.015 -6.844 1.00 84.00 88 ILE A CA 1
ATOM 662 C C . ILE A 1 88 ? 3.632 10.758 -7.492 1.00 84.00 88 ILE A C 1
ATOM 664 O O . ILE A 1 88 ? 3.670 10.949 -8.708 1.00 84.00 88 ILE A O 1
ATOM 668 N N . LYS A 1 89 ? 4.635 11.144 -6.698 1.00 83.12 89 LYS A N 1
ATOM 669 C CA . LYS A 1 89 ? 5.828 11.815 -7.225 1.00 83.12 89 LYS A CA 1
ATOM 670 C C . LYS A 1 89 ? 6.572 10.928 -8.218 1.00 83.12 89 LYS A C 1
ATOM 672 O O . LYS A 1 89 ? 6.890 9.774 -7.924 1.00 83.12 89 LYS A O 1
ATOM 677 N N . ASN A 1 90 ? 7.007 11.521 -9.329 1.00 81.12 90 ASN A N 1
ATOM 678 C CA . ASN A 1 90 ? 7.833 10.838 -10.330 1.00 81.12 90 ASN A CA 1
ATOM 679 C C . ASN A 1 90 ? 9.098 10.217 -9.722 1.00 81.12 90 ASN A C 1
ATOM 681 O O . ASN A 1 90 ? 9.482 9.119 -10.106 1.00 81.12 90 ASN A O 1
ATOM 685 N N . SER A 1 91 ? 9.727 10.866 -8.736 1.00 81.12 91 SER A N 1
ATOM 686 C CA . SER A 1 91 ? 10.895 10.306 -8.038 1.00 81.12 91 SER A CA 1
ATOM 687 C C . SER A 1 91 ? 10.594 8.972 -7.350 1.00 81.12 91 SER A C 1
ATOM 689 O O . SER A 1 91 ? 11.442 8.085 -7.331 1.00 81.12 91 SER A O 1
ATOM 691 N N . THR A 1 92 ? 9.391 8.833 -6.794 1.00 85.75 92 THR A N 1
ATOM 692 C CA . THR A 1 92 ? 8.925 7.624 -6.110 1.00 85.75 92 THR A CA 1
ATOM 693 C C . THR A 1 92 ? 8.587 6.530 -7.119 1.00 85.75 92 THR A C 1
ATOM 695 O O . THR A 1 92 ? 9.039 5.399 -6.951 1.00 85.75 92 THR A O 1
ATOM 698 N N . LEU A 1 93 ? 7.868 6.874 -8.195 1.00 86.50 93 LEU A N 1
ATOM 699 C CA . LEU A 1 93 ? 7.543 5.947 -9.286 1.00 86.50 93 LEU A CA 1
ATOM 700 C C . LEU A 1 93 ? 8.806 5.413 -9.975 1.00 86.50 93 LEU A C 1
ATOM 702 O O . LEU A 1 93 ? 8.949 4.207 -10.140 1.00 86.50 93 LEU A O 1
ATOM 706 N N . LEU A 1 94 ? 9.759 6.289 -10.312 1.00 85.19 94 LEU A N 1
ATOM 707 C CA . LEU A 1 94 ? 11.028 5.902 -10.939 1.00 85.19 94 LEU A CA 1
ATOM 708 C C . LEU A 1 94 ? 11.861 4.990 -10.036 1.00 85.19 94 LEU A C 1
ATOM 710 O O . LEU A 1 94 ? 12.444 4.019 -10.513 1.00 85.19 94 LEU A O 1
ATOM 714 N N . LEU A 1 95 ? 11.910 5.279 -8.733 1.00 86.12 95 LEU A N 1
ATOM 715 C CA . LEU A 1 95 ? 12.623 4.430 -7.783 1.00 86.12 95 LEU A CA 1
ATOM 716 C C . LEU A 1 95 ? 11.953 3.059 -7.643 1.00 86.12 95 LEU A C 1
ATOM 718 O O . LEU A 1 95 ? 12.645 2.046 -7.631 1.00 86.12 95 LEU A O 1
ATOM 722 N N . ALA A 1 96 ? 10.623 3.012 -7.573 1.00 88.12 96 ALA A N 1
ATOM 723 C CA . ALA A 1 96 ? 9.882 1.757 -7.520 1.00 88.12 96 ALA A CA 1
ATOM 724 C C . ALA A 1 96 ? 10.059 0.925 -8.798 1.00 88.12 96 ALA A C 1
ATOM 726 O O . ALA A 1 96 ? 10.297 -0.277 -8.708 1.00 88.12 96 ALA A O 1
ATOM 727 N N . LEU A 1 97 ? 10.043 1.565 -9.971 1.00 85.88 97 LEU A N 1
ATOM 728 C CA . LEU A 1 97 ? 10.324 0.916 -11.251 1.00 85.88 97 LEU A CA 1
ATOM 729 C C . LEU A 1 97 ? 11.741 0.325 -11.282 1.00 85.88 97 LEU A C 1
ATOM 731 O O . LEU A 1 97 ? 11.924 -0.831 -11.654 1.00 85.88 97 LEU A O 1
ATOM 735 N N . TYR A 1 98 ? 12.738 1.089 -10.826 1.00 82.56 98 TYR A N 1
ATOM 736 C CA . TYR A 1 98 ? 14.116 0.615 -10.706 1.00 82.56 98 TYR A CA 1
ATOM 737 C C . TYR A 1 98 ? 14.222 -0.633 -9.812 1.00 82.56 98 TYR A C 1
ATOM 739 O O . TYR A 1 98 ? 14.850 -1.617 -10.205 1.00 82.56 98 TYR A O 1
ATOM 747 N N . MET A 1 99 ? 13.576 -0.627 -8.639 1.00 85.44 99 MET A N 1
ATOM 748 C CA . MET A 1 99 ? 13.577 -1.781 -7.730 1.00 85.44 99 MET A CA 1
ATOM 749 C C . MET A 1 99 ? 12.862 -3.002 -8.322 1.00 85.44 99 MET A C 1
ATOM 751 O O . MET A 1 99 ? 13.363 -4.119 -8.191 1.00 85.44 99 MET A O 1
ATOM 755 N N . ALA A 1 100 ? 11.735 -2.800 -9.011 1.00 82.44 100 ALA A N 1
ATOM 756 C CA . ALA A 1 100 ? 10.995 -3.870 -9.678 1.00 82.44 100 ALA A CA 1
ATOM 757 C C . ALA A 1 100 ? 11.844 -4.559 -10.754 1.00 82.44 100 ALA A C 1
ATOM 759 O O . ALA A 1 100 ? 11.911 -5.787 -10.812 1.00 82.44 100 ALA A O 1
ATOM 760 N N . CYS A 1 101 ? 12.548 -3.772 -11.571 1.00 79.12 101 CYS A N 1
ATOM 761 C CA . CYS A 1 101 ? 13.402 -4.294 -12.632 1.00 79.12 101 CYS A CA 1
ATOM 762 C C . CYS A 1 101 ? 14.641 -5.018 -12.099 1.00 79.12 101 CYS A C 1
ATOM 764 O O . CYS A 1 101 ? 14.993 -6.060 -12.645 1.00 79.12 101 CYS A O 1
ATOM 766 N N . GLN A 1 102 ? 15.268 -4.535 -11.017 1.00 78.88 102 GLN A N 1
ATOM 767 C CA . GLN A 1 102 ? 16.378 -5.263 -10.380 1.00 78.88 102 GLN A CA 1
ATOM 768 C C . GLN A 1 102 ? 15.983 -6.687 -9.962 1.00 78.88 102 GLN A C 1
ATOM 770 O O . GLN A 1 102 ? 16.802 -7.598 -10.034 1.00 78.88 102 GLN A O 1
ATOM 775 N N . HIS A 1 103 ? 14.721 -6.887 -9.585 1.00 73.38 103 HIS A N 1
ATOM 776 C CA . HIS A 1 103 ? 14.184 -8.180 -9.164 1.00 73.38 103 HIS A CA 1
ATOM 777 C C . HIS A 1 103 ? 13.424 -8.917 -10.280 1.00 73.38 103 HIS A C 1
ATOM 779 O O . HIS A 1 103 ? 12.755 -9.909 -10.007 1.00 73.38 103 HIS A O 1
ATOM 785 N N . SER A 1 104 ? 13.524 -8.456 -11.537 1.00 73.75 104 SER A N 1
ATOM 786 C CA . SER A 1 104 ? 12.825 -9.029 -12.703 1.00 73.75 104 SER A CA 1
ATOM 787 C C . SER A 1 104 ? 11.302 -9.148 -12.530 1.00 73.75 104 SER A C 1
ATOM 789 O O . SER A 1 104 ? 10.666 -10.050 -13.073 1.00 73.75 104 SER A O 1
ATOM 791 N N . ASN A 1 105 ? 10.695 -8.228 -11.777 1.00 75.19 105 ASN A N 1
ATOM 792 C CA . ASN A 1 105 ? 9.262 -8.214 -11.511 1.00 75.19 105 ASN A CA 1
ATOM 793 C C . ASN A 1 105 ? 8.517 -7.407 -12.584 1.00 75.19 105 ASN A C 1
ATOM 795 O O . ASN A 1 105 ? 8.215 -6.224 -12.401 1.00 75.19 105 ASN A O 1
ATOM 799 N N . ALA A 1 106 ? 8.265 -8.059 -13.721 1.00 74.81 106 ALA A N 1
ATOM 800 C CA . ALA A 1 106 ? 7.612 -7.450 -14.880 1.00 74.81 106 ALA A CA 1
ATOM 801 C C . ALA A 1 106 ? 6.212 -6.908 -14.553 1.00 74.81 106 ALA A C 1
ATOM 803 O O . ALA A 1 106 ? 5.877 -5.810 -14.980 1.00 74.81 106 ALA A O 1
ATOM 804 N N . GLU A 1 107 ? 5.442 -7.619 -13.725 1.00 79.88 107 GLU A N 1
ATOM 805 C CA . GLU A 1 107 ? 4.078 -7.226 -13.353 1.00 79.88 107 GLU A CA 1
ATOM 806 C C . GLU A 1 107 ? 4.059 -5.852 -12.661 1.00 79.88 107 GLU A C 1
ATOM 808 O O . GLU A 1 107 ? 3.328 -4.949 -13.057 1.00 79.88 107 GLU A O 1
ATOM 813 N N . VAL A 1 108 ? 4.926 -5.648 -11.661 1.00 82.62 108 VAL A N 1
ATOM 814 C CA . VAL A 1 108 ? 5.045 -4.358 -10.960 1.00 82.62 108 VAL A CA 1
ATOM 815 C C . VAL A 1 108 ? 5.563 -3.260 -11.889 1.00 82.62 108 VAL A C 1
ATOM 817 O O . VAL A 1 108 ? 5.107 -2.118 -11.804 1.00 82.62 108 VAL A O 1
ATOM 820 N N . ALA A 1 109 ? 6.509 -3.584 -12.772 1.00 80.19 109 ALA A N 1
ATOM 821 C CA . ALA A 1 109 ? 7.034 -2.624 -13.735 1.00 80.19 109 ALA A CA 1
ATOM 822 C C . ALA A 1 109 ? 5.937 -2.138 -14.699 1.00 80.19 109 ALA A C 1
ATOM 824 O O . ALA A 1 109 ? 5.815 -0.934 -14.918 1.00 80.19 109 ALA A O 1
ATOM 825 N N . GLU A 1 110 ? 5.105 -3.046 -15.211 1.00 79.06 110 GLU A N 1
ATOM 826 C CA . GLU A 1 110 ? 3.966 -2.725 -16.076 1.00 79.06 110 GLU A CA 1
ATOM 827 C C . GLU A 1 110 ? 2.937 -1.840 -15.363 1.00 79.06 110 GLU A C 1
ATOM 829 O O . GLU A 1 110 ? 2.560 -0.800 -15.906 1.00 79.06 110 GLU A O 1
ATOM 834 N N . MET A 1 111 ? 2.552 -2.175 -14.123 1.00 83.00 111 MET A N 1
ATOM 835 C CA . MET A 1 111 ? 1.636 -1.343 -13.326 1.00 83.00 111 MET A CA 1
ATOM 836 C C . MET A 1 111 ? 2.147 0.098 -13.177 1.00 83.00 111 MET A C 1
ATOM 838 O O . MET A 1 111 ? 1.394 1.058 -13.336 1.00 83.00 111 MET A O 1
ATOM 842 N N . ILE A 1 112 ? 3.439 0.265 -12.872 1.00 83.50 112 ILE A N 1
ATOM 843 C CA . ILE A 1 112 ? 4.046 1.586 -12.660 1.00 83.50 112 ILE A CA 1
ATOM 844 C C . ILE A 1 112 ? 4.145 2.367 -13.980 1.00 83.50 112 ILE A C 1
ATOM 846 O O . ILE A 1 112 ? 3.929 3.580 -13.985 1.00 83.50 112 ILE A O 1
ATOM 850 N N . LEU A 1 113 ? 4.441 1.695 -15.098 1.00 80.00 113 LEU A N 1
ATOM 851 C CA . LEU A 1 113 ? 4.554 2.320 -16.421 1.00 80.00 113 LEU A CA 1
ATOM 852 C C . LEU A 1 113 ? 3.224 2.878 -16.944 1.00 80.00 113 LEU A C 1
ATOM 854 O O . LEU A 1 113 ? 3.245 3.858 -17.680 1.00 80.00 113 LEU A O 1
ATOM 858 N N . ILE A 1 114 ? 2.083 2.303 -16.549 1.00 80.25 114 ILE A N 1
ATOM 859 C CA . ILE A 1 114 ? 0.752 2.837 -16.891 1.00 80.25 114 ILE A CA 1
ATOM 860 C C . ILE A 1 114 ? 0.532 4.219 -16.259 1.00 80.25 114 ILE A C 1
ATOM 862 O O . ILE A 1 114 ? -0.098 5.089 -16.858 1.00 80.25 114 ILE A O 1
ATOM 866 N N . ILE A 1 115 ? 1.044 4.416 -15.043 1.00 77.94 115 ILE A N 1
ATOM 867 C CA . ILE A 1 115 ? 0.806 5.626 -14.247 1.00 77.94 115 ILE A CA 1
ATOM 868 C C . ILE A 1 115 ? 1.858 6.691 -14.525 1.00 77.94 115 ILE A C 1
ATOM 870 O O . ILE A 1 115 ? 1.554 7.877 -14.440 1.00 77.94 115 ILE A O 1
ATOM 874 N N . LEU A 1 116 ? 3.088 6.291 -14.850 1.00 75.25 116 LEU A N 1
ATOM 875 C CA . LEU A 1 116 ? 4.164 7.218 -15.171 1.00 75.25 116 LEU A CA 1
ATOM 876 C C . LEU A 1 116 ? 3.878 7.885 -16.532 1.00 75.25 116 LEU A C 1
ATOM 878 O O . LEU A 1 116 ? 3.984 7.224 -17.568 1.00 75.25 116 LEU A O 1
ATOM 882 N N . PRO A 1 117 ? 3.545 9.190 -16.576 1.00 54.78 117 PRO A N 1
ATOM 883 C CA . PRO A 1 117 ? 3.252 9.867 -17.826 1.00 54.78 117 PRO A CA 1
ATOM 884 C C . PRO A 1 117 ? 4.574 10.129 -18.550 1.00 54.78 117 PRO A C 1
ATOM 886 O O . PRO A 1 117 ? 5.225 11.142 -18.323 1.00 54.78 117 PRO A O 1
ATOM 889 N N . VAL A 1 118 ? 4.945 9.201 -19.432 1.00 53.50 118 VAL A N 1
ATOM 890 C CA . VAL A 1 118 ? 6.054 9.306 -20.390 1.00 53.50 118 VAL A CA 1
ATOM 891 C C . VAL A 1 118 ? 7.448 9.235 -19.748 1.00 53.50 118 VAL A C 1
ATOM 893 O O . VAL A 1 118 ? 7.768 9.877 -18.749 1.00 53.50 118 VAL A O 1
ATOM 896 N N . ALA A 1 119 ? 8.300 8.403 -20.356 1.00 48.12 119 ALA A N 1
ATOM 897 C CA . ALA A 1 119 ? 9.712 8.284 -20.025 1.00 48.12 119 ALA A CA 1
ATOM 898 C C . ALA A 1 119 ? 10.340 9.684 -19.934 1.00 48.12 119 ALA A C 1
ATOM 900 O O . ALA A 1 119 ? 10.229 10.450 -20.894 1.00 48.12 119 ALA A O 1
ATOM 901 N N . PRO A 1 120 ? 10.992 10.053 -18.818 1.00 46.38 120 PRO A N 1
ATOM 902 C CA . PRO A 1 120 ? 11.703 11.313 -18.750 1.00 46.38 120 PRO A CA 1
ATOM 903 C C . PRO A 1 120 ? 12.900 11.232 -19.700 1.00 46.38 120 PRO A C 1
ATOM 905 O O . PRO A 1 120 ? 13.992 10.822 -19.312 1.00 46.38 120 PRO A O 1
ATOM 908 N N . GLU A 1 121 ? 12.703 11.655 -20.950 1.00 44.31 121 GLU A N 1
ATOM 909 C CA . GLU A 1 121 ? 13.792 11.900 -21.900 1.00 44.31 121 GLU A CA 1
ATOM 910 C C . GLU A 1 121 ? 14.793 12.917 -21.330 1.00 44.31 121 GLU A C 1
ATOM 912 O O . GLU A 1 121 ? 15.956 12.939 -21.725 1.00 44.31 121 GLU A O 1
ATOM 917 N N . GLN A 1 122 ? 14.378 13.712 -20.337 1.00 45.94 122 GLN A N 1
ATOM 918 C CA . GLN A 1 122 ? 15.228 14.652 -19.617 1.00 45.94 122 GLN A CA 1
ATOM 919 C C . GLN A 1 122 ? 14.952 14.594 -18.114 1.00 45.94 122 GLN A C 1
ATOM 921 O O . GLN A 1 122 ? 14.270 15.432 -17.535 1.00 45.94 122 GLN A O 1
ATOM 926 N N . SER A 1 123 ? 15.477 13.556 -17.470 1.00 42.34 123 SER A N 1
ATOM 927 C CA . SER A 1 123 ? 15.653 13.549 -16.022 1.00 42.34 123 SER A CA 1
ATOM 928 C C . SER A 1 123 ? 17.093 13.956 -15.700 1.00 42.34 123 SER A C 1
ATOM 930 O O . SER A 1 123 ? 18.022 13.206 -16.007 1.00 42.34 123 SER A O 1
ATOM 932 N N . ASP A 1 124 ? 17.281 15.080 -15.001 1.00 47.81 124 ASP A N 1
ATOM 933 C CA . ASP A 1 124 ? 18.574 15.486 -14.412 1.00 47.81 124 ASP A CA 1
ATOM 934 C C . ASP A 1 124 ? 19.124 14.446 -13.419 1.00 47.81 124 ASP A C 1
ATOM 936 O O . ASP A 1 124 ? 20.311 14.424 -13.078 1.00 47.81 124 ASP A O 1
ATOM 940 N N . ASN A 1 125 ? 18.267 13.530 -12.963 1.00 47.59 125 ASN A N 1
ATOM 941 C CA . ASN A 1 125 ? 18.669 12.381 -12.179 1.00 47.59 125 ASN A CA 1
ATOM 942 C C . ASN A 1 125 ? 19.364 11.343 -13.082 1.00 47.59 125 ASN A C 1
ATOM 944 O O . ASN A 1 125 ? 18.722 10.583 -13.815 1.00 47.59 125 ASN A O 1
ATOM 948 N N . LYS A 1 126 ? 20.702 11.307 -12.988 1.00 45.62 126 LYS A N 1
ATOM 949 C CA . LYS A 1 126 ? 21.595 10.369 -13.694 1.00 45.62 126 LYS A CA 1
ATOM 950 C C . LYS A 1 126 ? 21.128 8.912 -13.614 1.00 45.62 126 LYS A C 1
ATOM 952 O O . LYS A 1 126 ? 21.314 8.185 -14.584 1.00 45.62 126 LYS A O 1
ATOM 957 N N . ALA A 1 127 ? 20.514 8.487 -12.508 1.00 48.00 127 ALA A N 1
ATOM 958 C CA . ALA A 1 127 ? 20.070 7.105 -12.336 1.00 48.00 127 ALA A CA 1
ATOM 959 C C . ALA A 1 127 ? 18.969 6.716 -13.337 1.00 48.00 127 ALA A C 1
ATOM 961 O O . ALA A 1 127 ? 19.063 5.664 -13.965 1.00 48.00 127 ALA A O 1
ATOM 962 N N . ALA A 1 128 ? 17.983 7.590 -13.567 1.00 51.06 128 ALA A N 1
ATOM 963 C CA . ALA A 1 128 ? 16.927 7.337 -14.548 1.00 51.06 128 ALA A CA 1
ATOM 964 C C . ALA A 1 128 ? 17.484 7.336 -15.981 1.00 51.06 128 ALA A C 1
ATOM 966 O O . ALA A 1 128 ? 17.119 6.485 -16.786 1.00 51.06 128 ALA A O 1
ATOM 967 N N . LYS A 1 129 ? 18.447 8.218 -16.284 1.00 45.91 129 LYS A N 1
ATOM 968 C CA . LYS A 1 129 ? 19.130 8.240 -17.586 1.00 45.91 129 LYS A CA 1
ATOM 969 C C . LYS A 1 129 ? 19.846 6.916 -17.886 1.00 45.91 129 LYS A C 1
ATOM 971 O O . LYS A 1 129 ? 19.661 6.356 -18.962 1.00 45.91 129 LYS A O 1
ATOM 976 N N . TYR A 1 130 ? 20.636 6.397 -16.944 1.00 52.38 130 TYR A N 1
ATOM 977 C CA . TYR A 1 130 ? 21.326 5.112 -17.128 1.00 52.38 130 TYR A CA 1
ATOM 978 C C . TYR A 1 130 ? 20.361 3.919 -17.156 1.00 52.38 130 TYR A C 1
ATOM 980 O O . TYR A 1 130 ? 20.634 2.940 -17.844 1.00 52.38 130 TYR A O 1
ATOM 988 N N . PHE A 1 131 ? 19.211 4.023 -16.486 1.00 61.59 131 PHE A N 1
ATOM 989 C CA . PHE A 1 131 ? 18.158 3.010 -16.518 1.00 61.59 131 PHE A CA 1
ATOM 990 C C . PHE A 1 131 ? 17.521 2.855 -17.912 1.00 61.59 131 PHE A C 1
ATOM 992 O O . PHE A 1 131 ? 17.443 1.738 -18.424 1.00 61.59 131 PHE A O 1
ATOM 999 N N . PHE A 1 132 ? 17.153 3.956 -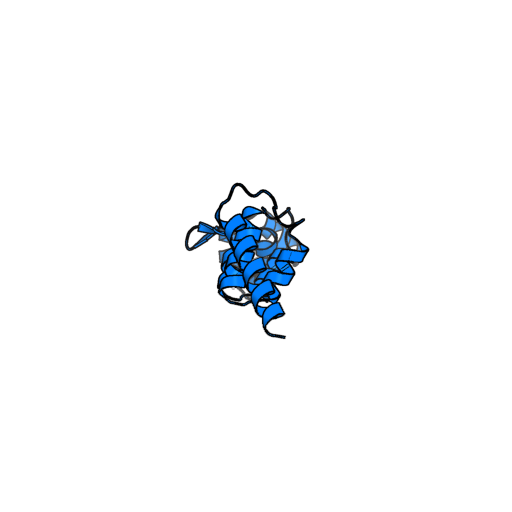18.582 1.00 53.88 132 PHE A N 1
ATOM 1000 C CA . PHE A 1 132 ? 16.607 3.900 -19.949 1.00 53.88 132 PHE A CA 1
ATOM 1001 C C . PHE A 1 132 ? 17.644 3.441 -20.985 1.00 53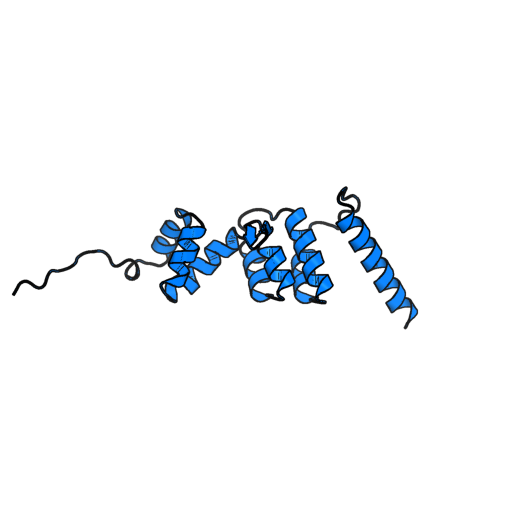.88 132 PHE A C 1
ATOM 1003 O O . PHE A 1 132 ? 17.315 2.653 -21.873 1.00 53.88 132 PHE A O 1
ATOM 1010 N N . VAL A 1 133 ? 18.908 3.854 -20.836 1.00 52.41 133 VAL A N 1
ATOM 1011 C CA . VAL A 1 133 ? 20.016 3.395 -21.697 1.00 52.41 133 VAL A CA 1
ATOM 1012 C C . VAL A 1 133 ? 20.282 1.892 -21.518 1.00 52.41 133 VAL A C 1
ATOM 1014 O O . VAL A 1 133 ? 20.518 1.184 -22.500 1.00 52.41 133 VAL A O 1
ATOM 1017 N N . GLY A 1 134 ? 20.194 1.382 -20.285 1.00 51.12 134 GLY A N 1
ATOM 1018 C CA . GLY A 1 134 ? 20.313 -0.048 -19.992 1.00 51.12 134 GLY A CA 1
ATOM 1019 C C . GLY A 1 134 ? 19.188 -0.870 -20.626 1.00 51.12 134 GLY A C 1
ATOM 1020 O O . GLY A 1 134 ? 19.460 -1.837 -21.332 1.00 51.12 134 GLY A O 1
ATOM 1021 N N . MET A 1 135 ? 17.934 -0.431 -20.468 1.00 55.62 135 MET A N 1
ATOM 1022 C CA . MET A 1 135 ? 16.758 -1.089 -21.059 1.00 55.62 135 MET A CA 1
ATOM 1023 C C . MET A 1 135 ? 16.787 -1.114 -22.594 1.00 55.62 135 MET A C 1
ATOM 1025 O O . MET A 1 135 ? 16.486 -2.145 -23.198 1.00 55.62 135 MET A O 1
ATOM 1029 N N . GLN A 1 136 ? 17.192 -0.018 -23.248 1.00 53.09 136 GLN A N 1
ATOM 1030 C CA . GLN A 1 136 ? 17.370 -0.002 -24.705 1.00 53.09 136 GLN A CA 1
ATOM 1031 C C . GLN A 1 136 ? 18.460 -0.981 -25.159 1.00 53.09 136 GLN A C 1
ATOM 1033 O O . GLN A 1 136 ? 18.284 -1.677 -26.158 1.00 53.09 136 GLN A O 1
ATOM 1038 N N . SER A 1 137 ? 19.555 -1.087 -24.404 1.00 45.78 137 SER A N 1
ATOM 1039 C CA . SER A 1 137 ? 20.667 -1.987 -24.728 1.00 45.78 137 SER A CA 1
ATOM 1040 C C . SER A 1 137 ? 20.270 -3.461 -24.600 1.00 45.78 137 SER A C 1
ATOM 1042 O O . SER A 1 137 ? 20.576 -4.255 -25.486 1.00 45.78 137 SER A O 1
ATOM 1044 N N . SER A 1 138 ? 19.516 -3.828 -23.559 1.00 52.72 138 SER A N 1
A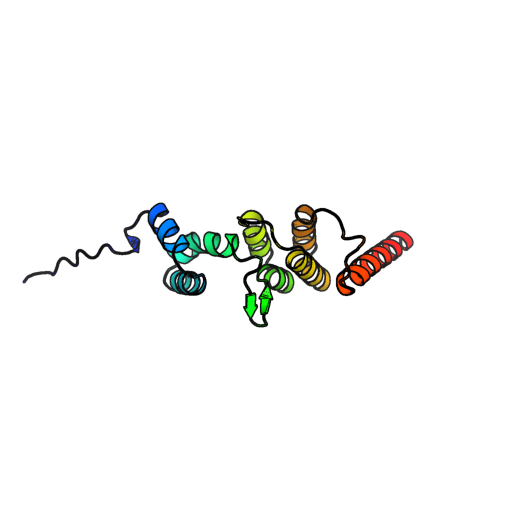TOM 1045 C CA . SER A 1 138 ? 19.013 -5.197 -23.381 1.00 52.72 138 SER A CA 1
ATOM 1046 C C . SER A 1 138 ? 18.007 -5.603 -24.468 1.00 52.72 138 SER A C 1
ATOM 1048 O O . SER A 1 138 ? 18.073 -6.717 -24.989 1.00 52.72 138 SER A O 1
ATOM 1050 N N . ASN A 1 139 ? 17.131 -4.686 -24.889 1.00 48.78 139 ASN A N 1
ATOM 1051 C CA . ASN A 1 139 ? 16.156 -4.936 -25.958 1.00 48.78 139 ASN A CA 1
ATOM 1052 C C . ASN A 1 139 ? 16.835 -5.100 -27.339 1.00 48.78 139 ASN A C 1
ATOM 1054 O O . ASN A 1 139 ? 16.398 -5.895 -28.170 1.00 48.78 139 ASN A O 1
ATOM 1058 N N . MET A 1 140 ? 17.960 -4.410 -27.568 1.00 38.84 140 MET A N 1
ATOM 1059 C CA . MET A 1 140 ? 18.808 -4.622 -28.749 1.00 38.84 140 MET A CA 1
ATOM 1060 C C . MET A 1 140 ? 19.509 -5.988 -28.730 1.00 38.84 140 MET A C 1
ATOM 1062 O O . MET A 1 140 ? 19.630 -6.619 -29.777 1.00 38.84 140 MET A O 1
ATOM 1066 N N . THR A 1 141 ? 19.939 -6.478 -27.560 1.00 48.50 141 THR A N 1
ATOM 1067 C CA . THR A 1 141 ? 20.587 -7.800 -27.457 1.00 48.50 141 THR A CA 1
ATOM 1068 C C . THR A 1 141 ? 19.626 -8.974 -27.623 1.00 48.50 141 THR A C 1
ATOM 1070 O O . THR A 1 141 ? 20.030 -10.005 -28.150 1.00 48.50 141 THR A O 1
ATOM 1073 N N . GLU A 1 142 ? 18.363 -8.821 -27.221 1.00 48.75 142 GLU A N 1
ATOM 1074 C CA . GLU A 1 142 ? 17.313 -9.825 -27.446 1.00 48.75 142 GLU A CA 1
ATOM 1075 C C . GLU A 1 142 ? 16.898 -9.876 -28.924 1.00 48.75 142 GLU A C 1
ATOM 1077 O O . GLU A 1 142 ? 16.818 -10.952 -29.510 1.00 48.75 142 GLU A O 1
ATOM 1082 N N . LYS A 1 143 ? 16.735 -8.717 -29.581 1.00 48.16 143 LYS A N 1
ATOM 1083 C CA . LYS A 1 143 ? 16.424 -8.654 -31.022 1.00 48.16 143 LYS A CA 1
ATOM 1084 C C . LYS A 1 143 ? 17.558 -9.128 -31.929 1.00 48.16 143 LYS A C 1
ATOM 1086 O O . LYS A 1 143 ? 17.284 -9.526 -33.050 1.00 48.16 143 LYS A O 1
ATOM 1091 N N . ALA A 1 144 ? 18.806 -9.081 -31.470 1.00 42.12 144 ALA A N 1
ATOM 1092 C CA . ALA A 1 144 ? 19.948 -9.624 -32.205 1.00 42.12 144 ALA A CA 1
ATOM 1093 C C . ALA A 1 144 ? 20.108 -11.150 -32.045 1.00 42.12 144 ALA A C 1
ATOM 1095 O O . ALA A 1 144 ? 21.007 -11.728 -32.654 1.00 42.12 144 ALA A O 1
ATOM 1096 N N . ARG A 1 145 ? 19.290 -11.796 -31.198 1.00 44.91 145 ARG A N 1
ATOM 1097 C CA . ARG A 1 145 ? 19.370 -13.232 -30.885 1.00 44.91 145 ARG A CA 1
ATOM 1098 C C . ARG A 1 145 ? 18.236 -14.068 -31.517 1.00 44.91 145 ARG A C 1
ATOM 1100 O O . ARG A 1 145 ? 18.296 -15.290 -31.413 1.00 44.91 145 ARG A O 1
ATOM 1107 N N . ASN A 1 146 ? 17.270 -13.435 -32.192 1.00 39.56 146 ASN A N 1
ATOM 1108 C CA . ASN A 1 146 ? 16.225 -14.068 -33.020 1.00 39.56 146 ASN A CA 1
ATOM 1109 C C . ASN A 1 146 ? 16.439 -13.738 -34.500 1.00 39.56 146 ASN A C 1
ATOM 1111 O O . ASN A 1 146 ? 16.006 -14.555 -35.341 1.00 39.56 146 ASN A O 1
#

Secondary structure (DSSP, 8-state):
----------GGGS-HHHHHHHHHTS-HHHHHHHHHH-HHHHHHHHHHHHHHHTT-B-GGG-BHHHHHHHTT-HHHHHHHHHH-SSPPPHHHHHHHHHHHHHTT-HHHHHHHHHHS-S--TT-S-HHHHHHHHHHHHHHHHHHT--